Protein AF-A0A2C1ZDL8-F1 (afdb_monomer_lite)

Secondary structure (DSSP, 8-state):
------SEESS-S--TTEEEEEEETTEEEEEEEETTEEEEEEEESSHHHHHHHHHHHHHHT-

Structure (mmCIF, N/CA/C/O backbone):
data_AF-A0A2C1ZDL8-F1
#
_entry.id   AF-A0A2C1ZDL8-F1
#
loop_
_atom_site.group_PDB
_atom_site.id
_atom_site.type_symbol
_atom_site.label_atom_id
_atom_site.label_alt_id
_atom_site.label_comp_id
_atom_site.label_asym_id
_atom_site.label_entity_id
_atom_site.label_seq_id
_atom_site.pdbx_PDB_ins_code
_atom_site.Cartn_x
_atom_site.Cartn_y
_atom_site.Cartn_z
_atom_site.occupancy
_atom_site.B_iso_or_equiv
_atom_site.auth_seq_id
_atom_site.auth_comp_id
_atom_site.auth_asym_id
_atom_site.auth_atom_id
_atom_site.pdbx_PDB_model_num
ATOM 1 N N . MET A 1 1 ? 22.007 11.189 -16.849 1.00 37.06 1 MET A N 1
ATOM 2 C CA . MET A 1 1 ? 20.630 11.623 -16.532 1.00 37.06 1 MET A CA 1
ATOM 3 C C . MET A 1 1 ? 19.951 10.483 -15.794 1.00 37.06 1 MET A C 1
ATOM 5 O O . MET A 1 1 ? 19.707 9.460 -16.416 1.00 37.06 1 MET A O 1
ATOM 9 N N . LYS A 1 2 ? 19.749 10.596 -14.477 1.00 37.03 2 LYS A N 1
ATOM 10 C CA . LYS A 1 2 ? 18.938 9.640 -13.711 1.00 37.03 2 LYS A CA 1
ATOM 11 C C . LYS A 1 2 ? 17.550 10.256 -13.558 1.00 37.03 2 LYS A C 1
ATOM 13 O O . LYS A 1 2 ? 17.446 11.373 -13.064 1.00 37.03 2 LYS A O 1
ATOM 18 N N . TYR A 1 3 ? 16.542 9.563 -14.078 1.00 43.75 3 TYR A N 1
ATOM 19 C CA . TYR A 1 3 ? 15.129 9.884 -13.897 1.00 43.75 3 TYR A CA 1
ATOM 20 C C . TYR A 1 3 ? 14.835 9.919 -12.394 1.00 43.75 3 TYR A C 1
ATOM 22 O O . TYR A 1 3 ? 15.097 8.937 -11.703 1.00 43.75 3 TYR A O 1
ATOM 30 N N . THR A 1 4 ? 14.330 11.039 -11.888 1.00 47.91 4 THR A N 1
ATOM 31 C CA . THR A 1 4 ? 13.686 11.094 -10.575 1.00 47.91 4 THR A CA 1
ATOM 32 C C . THR A 1 4 ? 12.346 10.384 -10.722 1.00 47.91 4 THR A C 1
ATOM 34 O O . THR A 1 4 ? 11.379 10.990 -11.176 1.00 47.91 4 THR A O 1
ATOM 37 N N . GLY A 1 5 ? 12.315 9.075 -10.465 1.00 61.44 5 GLY A N 1
ATOM 38 C CA . GLY A 1 5 ? 11.048 8.406 -10.186 1.00 61.44 5 GLY A CA 1
ATOM 39 C C . GLY A 1 5 ? 10.451 9.024 -8.925 1.00 61.44 5 GLY A C 1
ATOM 40 O O . GLY A 1 5 ? 11.197 9.395 -8.016 1.00 61.44 5 GLY A O 1
ATOM 41 N N . ASP A 1 6 ? 9.134 9.193 -8.891 1.00 77.56 6 ASP A N 1
ATOM 42 C CA . ASP A 1 6 ? 8.457 9.623 -7.672 1.00 77.56 6 ASP A CA 1
ATOM 43 C C . ASP A 1 6 ? 8.740 8.593 -6.567 1.00 77.56 6 ASP A C 1
ATOM 45 O O . ASP A 1 6 ? 8.582 7.393 -6.784 1.00 77.56 6 ASP A O 1
ATOM 49 N N . LEU A 1 7 ? 9.173 9.050 -5.384 1.00 87.56 7 LEU A N 1
ATOM 50 C CA . LEU A 1 7 ? 9.485 8.177 -4.237 1.00 87.56 7 LEU A CA 1
ATOM 51 C C . LEU A 1 7 ? 8.256 7.406 -3.733 1.00 87.56 7 LEU A C 1
ATOM 53 O O . LEU A 1 7 ? 8.387 6.446 -2.971 1.00 87.56 7 LEU A O 1
ATOM 57 N N . TYR A 1 8 ? 7.062 7.834 -4.143 1.00 91.06 8 TYR A N 1
ATOM 58 C CA . TYR A 1 8 ? 5.808 7.230 -3.748 1.00 91.06 8 TYR A CA 1
ATOM 59 C C . TYR A 1 8 ? 4.746 7.279 -4.858 1.00 91.06 8 TYR A C 1
ATOM 61 O O . TYR A 1 8 ? 4.799 8.112 -5.760 1.00 91.06 8 TYR A O 1
ATOM 69 N N . SER A 1 9 ? 3.745 6.402 -4.763 1.00 92.50 9 SER A N 1
ATOM 70 C CA . SER A 1 9 ? 2.584 6.320 -5.657 1.00 92.50 9 SER A CA 1
ATOM 71 C C . SER A 1 9 ? 1.295 6.183 -4.849 1.00 92.50 9 SER A C 1
ATOM 73 O O . SER A 1 9 ? 1.175 5.298 -4.008 1.00 92.50 9 SER A O 1
ATOM 75 N N . LEU A 1 10 ? 0.302 7.028 -5.135 1.00 92.06 10 LEU A N 1
ATOM 76 C CA . LEU A 1 10 ? -1.044 6.936 -4.544 1.00 92.06 10 LEU A CA 1
ATOM 77 C C . LEU A 1 10 ? -2.023 6.111 -5.393 1.00 92.06 10 LEU A C 1
ATOM 79 O O . LEU A 1 10 ? -3.155 5.876 -4.982 1.00 92.06 10 LEU A O 1
ATOM 83 N N . ASN A 1 11 ? -1.596 5.698 -6.588 1.00 88.25 11 ASN A N 1
ATOM 84 C CA . ASN A 1 11 ? -2.415 4.953 -7.544 1.00 88.25 11 ASN A CA 1
ATOM 85 C C . ASN A 1 11 ? -2.025 3.465 -7.595 1.00 88.25 11 ASN A C 1
ATOM 87 O O . ASN A 1 11 ? -2.382 2.767 -8.544 1.00 88.25 11 ASN A O 1
ATOM 91 N N . GLY A 1 12 ? -1.243 2.987 -6.621 1.00 88.75 12 GLY A N 1
ATOM 92 C CA . GLY A 1 12 ? -0.683 1.641 -6.620 1.00 88.75 12 GLY A CA 1
ATOM 93 C C . GLY A 1 12 ? 0.231 1.372 -7.820 1.00 88.75 12 GLY A C 1
ATOM 94 O O . GLY A 1 12 ? 1.027 2.223 -8.231 1.00 88.75 12 GLY A O 1
ATOM 95 N N . GLY A 1 13 ? 0.105 0.167 -8.379 1.00 91.81 13 GLY A N 1
ATOM 96 C CA . GLY A 1 13 ? 0.897 -0.315 -9.512 1.00 91.81 13 GLY A CA 1
ATOM 97 C C . GLY A 1 13 ? 2.252 -0.896 -9.110 1.00 91.81 13 GLY A 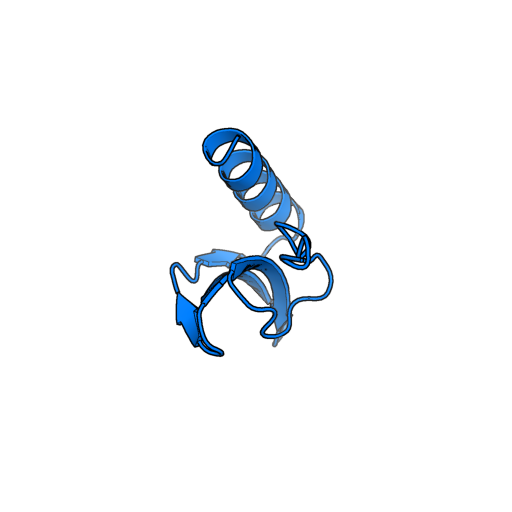C 1
ATOM 98 O O . GLY A 1 13 ? 2.481 -1.245 -7.955 1.00 91.81 13 GLY A O 1
ATOM 99 N N . LEU A 1 14 ? 3.153 -1.025 -10.082 1.00 92.25 14 LEU A N 1
ATOM 100 C CA . LEU A 1 14 ? 4.517 -1.517 -9.858 1.00 92.25 14 LEU A CA 1
ATOM 101 C C . LEU A 1 14 ? 5.582 -0.515 -10.354 1.00 92.25 14 LEU A C 1
ATOM 103 O O . LEU A 1 14 ? 6.439 -0.888 -11.162 1.00 92.25 14 LEU A O 1
ATOM 107 N N . PRO A 1 15 ? 5.524 0.772 -9.944 1.00 91.50 15 PRO A N 1
ATOM 108 C CA . PRO A 1 15 ? 6.598 1.723 -10.229 1.00 91.50 15 PRO A CA 1
ATOM 109 C C . PRO A 1 15 ? 7.912 1.234 -9.612 1.00 91.50 15 PRO A C 1
ATOM 111 O O . PRO A 1 15 ? 7.912 0.604 -8.559 1.00 91.50 15 PRO A O 1
ATOM 114 N N . ASN A 1 16 ? 9.046 1.476 -10.265 1.00 89.69 16 ASN A N 1
ATOM 115 C CA . ASN A 1 16 ? 10.319 1.029 -9.708 1.00 89.69 16 ASN A CA 1
ATOM 116 C C . ASN A 1 16 ? 10.766 1.949 -8.565 1.00 89.69 16 ASN A C 1
ATOM 118 O O . ASN A 1 16 ? 10.781 3.162 -8.747 1.00 89.69 16 ASN A O 1
ATOM 122 N N . GLU A 1 17 ? 11.196 1.349 -7.456 1.00 90.44 17 GLU A N 1
ATOM 123 C CA . GLU A 1 17 ? 11.791 2.018 -6.291 1.00 90.44 17 GLU A CA 1
ATOM 124 C C . GLU A 1 17 ? 10.860 3.037 -5.605 1.00 90.44 17 GLU A C 1
ATOM 126 O O . GLU A 1 17 ? 11.307 4.100 -5.175 1.00 90.44 17 GLU A O 1
ATOM 131 N N . ALA A 1 18 ? 9.569 2.711 -5.472 1.00 92.81 18 ALA A N 1
ATOM 132 C CA . ALA A 1 18 ? 8.577 3.620 -4.890 1.00 92.81 18 ALA A CA 1
ATOM 133 C C . ALA A 1 18 ? 7.655 2.950 -3.863 1.00 92.81 18 ALA A C 1
ATOM 135 O O . ALA A 1 18 ? 7.185 1.824 -4.056 1.00 92.81 18 ALA A O 1
ATOM 136 N N . LEU A 1 19 ? 7.339 3.685 -2.794 1.00 95.12 19 LEU A N 1
ATOM 137 C CA . LEU A 1 19 ? 6.334 3.301 -1.805 1.00 95.12 19 LEU A CA 1
ATOM 138 C C . LEU A 1 19 ? 4.928 3.533 -2.369 1.00 95.12 19 LEU A C 1
ATOM 140 O O . LEU A 1 19 ? 4.578 4.633 -2.784 1.00 95.12 19 LEU A O 1
ATOM 144 N N . CYS A 1 20 ? 4.090 2.513 -2.383 1.00 95.56 20 CYS A N 1
ATOM 145 C CA . CYS A 1 20 ? 2.791 2.544 -3.036 1.00 95.56 20 CYS A CA 1
ATOM 146 C C . CYS A 1 20 ? 1.664 2.388 -2.019 1.00 95.56 20 CYS A C 1
ATOM 148 O O . CYS A 1 20 ? 1.695 1.474 -1.200 1.00 95.56 20 CYS A O 1
ATOM 150 N N . LEU A 1 21 ? 0.645 3.236 -2.135 1.00 96.62 21 LEU A N 1
ATOM 151 C CA . LEU A 1 21 ? -0.677 3.041 -1.554 1.00 96.62 21 LEU A CA 1
ATOM 152 C C . LEU A 1 21 ? -1.611 2.546 -2.662 1.00 96.62 21 LEU A C 1
ATOM 154 O O . LEU A 1 21 ? -1.687 3.151 -3.733 1.00 96.62 21 LEU A O 1
ATOM 158 N N . ASN A 1 22 ? -2.314 1.446 -2.418 1.00 96.81 22 ASN A N 1
ATOM 159 C CA . ASN A 1 22 ? -3.218 0.822 -3.378 1.00 96.81 22 ASN A CA 1
ATOM 160 C C . ASN A 1 22 ? -4.519 0.385 -2.698 1.00 96.81 22 ASN A C 1
ATOM 162 O O . ASN A 1 22 ? -4.523 0.050 -1.516 1.00 96.81 22 ASN A O 1
ATOM 166 N N . SER A 1 23 ? -5.613 0.329 -3.456 1.00 95.25 23 SER A N 1
ATOM 167 C CA . SER A 1 23 ? -6.855 -0.311 -3.019 1.00 95.25 23 SER A CA 1
ATOM 168 C C . SER A 1 23 ? -7.099 -1.5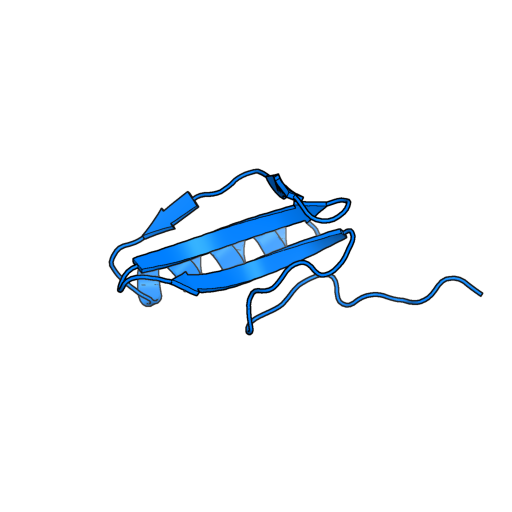44 -3.880 1.00 95.25 23 SER A C 1
ATOM 170 O O . SER A 1 23 ? -7.210 -1.444 -5.101 1.00 95.25 23 SER A O 1
ATOM 172 N N . GLU A 1 24 ? -7.158 -2.719 -3.257 1.00 93.50 24 GLU A N 1
ATOM 173 C CA . GLU A 1 24 ? -7.351 -3.991 -3.952 1.00 93.50 24 GLU A CA 1
ATOM 174 C C . GLU A 1 24 ? -8.270 -4.905 -3.134 1.00 93.50 24 GLU A C 1
ATOM 176 O O . GLU A 1 24 ? -8.074 -5.115 -1.938 1.00 93.50 24 GLU A O 1
ATOM 181 N N . ASN A 1 25 ? -9.302 -5.455 -3.783 1.00 92.62 25 ASN A N 1
ATOM 182 C CA . ASN A 1 25 ? -10.258 -6.397 -3.184 1.00 92.62 25 ASN A CA 1
ATOM 183 C C . ASN A 1 25 ? -10.925 -5.901 -1.884 1.00 92.62 25 ASN A C 1
ATOM 185 O O . ASN A 1 25 ? -11.165 -6.681 -0.964 1.00 92.62 25 ASN A O 1
ATOM 189 N N . GLY A 1 26 ? -11.223 -4.601 -1.805 1.00 93.81 26 GLY A N 1
ATOM 190 C CA . GLY A 1 26 ? -11.864 -3.993 -0.633 1.00 93.81 26 GLY A CA 1
ATOM 191 C C . GLY A 1 26 ? -10.936 -3.798 0.568 1.00 93.81 26 GLY A C 1
ATOM 192 O O . GLY A 1 26 ? -11.420 -3.442 1.637 1.00 93.81 26 GLY A O 1
ATOM 193 N N . LYS A 1 27 ? -9.627 -4.010 0.399 1.00 96.25 27 LYS A N 1
ATOM 194 C CA . LYS A 1 27 ? -8.592 -3.675 1.378 1.00 96.25 27 LYS A CA 1
ATOM 195 C C . LYS A 1 27 ? -7.679 -2.587 0.829 1.00 96.25 27 LYS A C 1
ATOM 197 O O . LYS A 1 27 ? -7.576 -2.388 -0.384 1.00 96.25 27 LYS A O 1
ATOM 202 N N . TRP A 1 28 ? -7.001 -1.910 1.738 1.00 97.62 28 TRP A N 1
ATOM 203 C CA . TRP A 1 28 ? -5.917 -0.997 1.419 1.00 97.62 28 TRP A CA 1
ATOM 204 C C . TRP A 1 28 ? -4.586 -1.700 1.598 1.00 97.62 28 TRP A C 1
ATOM 206 O O . TRP A 1 28 ? -4.400 -2.458 2.544 1.00 97.62 28 TRP A O 1
ATOM 216 N N . GLU A 1 29 ? -3.669 -1.455 0.680 1.00 97.81 29 GLU A N 1
ATOM 217 C CA . GLU A 1 29 ? -2.339 -2.036 0.680 1.00 97.81 29 GLU A CA 1
ATOM 218 C C . GLU A 1 29 ? -1.305 -0.920 0.682 1.00 97.81 29 GLU A C 1
ATOM 220 O O . GLU A 1 29 ? -1.386 0.002 -0.132 1.00 97.81 29 GLU A O 1
ATOM 225 N N . VAL A 1 30 ? -0.321 -1.037 1.567 1.00 97.44 30 VAL A N 1
ATOM 226 C CA . VAL A 1 30 ? 0.906 -0.245 1.514 1.00 97.44 30 VAL A CA 1
ATOM 227 C C . VAL A 1 30 ? 2.051 -1.204 1.248 1.00 97.44 30 VAL A C 1
ATOM 229 O O . VAL A 1 30 ? 2.174 -2.214 1.930 1.00 97.44 30 VAL A O 1
ATOM 232 N N . TYR A 1 31 ? 2.849 -0.940 0.220 1.00 97.31 31 TYR A N 1
ATOM 233 C CA . TYR A 1 31 ? 3.985 -1.788 -0.138 1.00 97.31 31 TYR A CA 1
ATOM 234 C C . TYR A 1 31 ? 5.073 -0.975 -0.813 1.00 97.31 31 TYR A C 1
ATOM 236 O O . TYR A 1 31 ? 4.797 0.012 -1.493 1.00 97.31 31 TYR A O 1
ATOM 244 N N . TYR A 1 32 ? 6.310 -1.432 -0.701 1.00 95.75 32 TYR A N 1
ATOM 245 C CA . TYR A 1 32 ? 7.386 -0.937 -1.539 1.00 95.75 32 TYR A CA 1
ATOM 246 C C . TYR A 1 32 ? 7.406 -1.716 -2.856 1.00 95.75 32 TYR A C 1
ATOM 248 O O . TYR A 1 32 ? 7.280 -2.93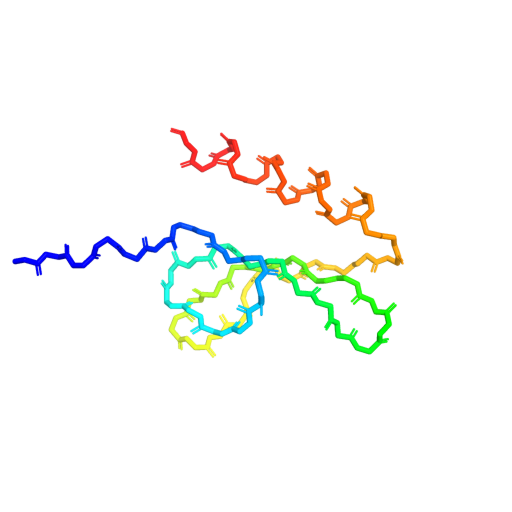9 -2.880 1.00 95.75 32 TYR A O 1
ATOM 256 N N . SER A 1 33 ? 7.502 -1.012 -3.979 1.00 94.38 33 SER A N 1
ATOM 257 C CA . SER A 1 33 ? 7.592 -1.629 -5.298 1.00 94.38 33 SER A CA 1
ATOM 258 C C . SER A 1 33 ? 9.036 -1.593 -5.777 1.00 94.38 33 SER A C 1
ATOM 260 O O . SER A 1 33 ? 9.566 -0.541 -6.133 1.00 94.38 33 SER A O 1
ATOM 262 N N . GLU A 1 34 ? 9.678 -2.757 -5.818 1.00 91.94 34 GLU A N 1
ATOM 263 C CA . GLU A 1 34 ? 11.050 -2.903 -6.298 1.00 91.94 34 GLU A CA 1
ATOM 264 C C . GLU A 1 34 ? 11.091 -3.929 -7.429 1.00 91.94 34 GLU A C 1
ATOM 266 O O . GLU A 1 34 ? 10.648 -5.068 -7.270 1.00 91.94 34 GLU A O 1
ATOM 271 N N . ARG A 1 35 ? 11.635 -3.538 -8.591 1.00 90.69 35 ARG A N 1
ATOM 272 C CA . ARG A 1 35 ? 11.863 -4.439 -9.739 1.00 90.69 35 ARG A CA 1
ATOM 273 C C . ARG A 1 35 ? 10.610 -5.221 -10.165 1.00 90.69 35 ARG A C 1
ATOM 275 O O . ARG A 1 35 ? 10.700 -6.375 -10.579 1.00 90.69 35 ARG A O 1
ATOM 282 N N . GLY A 1 36 ? 9.441 -4.582 -10.081 1.00 90.12 36 GLY A N 1
ATOM 283 C CA . GLY A 1 36 ? 8.161 -5.186 -10.456 1.00 90.12 36 GLY A CA 1
ATOM 284 C C . GLY A 1 36 ? 7.561 -6.118 -9.399 1.00 90.12 36 GLY A C 1
ATOM 285 O O . GLY A 1 36 ? 6.672 -6.903 -9.723 1.00 90.12 36 GLY A O 1
ATOM 286 N N . VAL A 1 37 ? 8.037 -6.062 -8.155 1.00 93.25 37 VAL A N 1
ATOM 287 C CA . VAL A 1 37 ? 7.575 -6.909 -7.051 1.00 93.25 37 VAL A CA 1
ATOM 288 C C . VAL A 1 37 ? 7.131 -6.035 -5.881 1.00 93.25 37 VAL A C 1
ATOM 290 O O . VAL A 1 37 ? 7.795 -5.054 -5.555 1.00 93.25 37 VAL A O 1
ATOM 293 N N . LYS A 1 38 ? 6.019 -6.409 -5.234 1.00 95.50 38 LYS A N 1
ATOM 294 C CA . LYS A 1 38 ? 5.604 -5.828 -3.950 1.00 95.50 38 LYS A CA 1
ATOM 295 C C . LYS A 1 38 ? 6.455 -6.438 -2.828 1.00 95.50 38 LYS A C 1
ATOM 297 O O . LYS A 1 38 ? 6.394 -7.648 -2.607 1.00 95.50 38 LYS A O 1
ATOM 302 N N . SER A 1 39 ? 7.219 -5.625 -2.115 1.00 94.50 39 SER A N 1
ATOM 303 C CA . SER A 1 39 ? 7.888 -5.965 -0.857 1.00 94.50 39 SER A CA 1
ATOM 304 C C . SER A 1 39 ? 7.275 -5.158 0.292 1.00 94.50 39 SER A C 1
ATOM 306 O O . SER A 1 39 ? 6.555 -4.191 0.055 1.00 94.50 39 SER A O 1
ATOM 308 N N . GLN A 1 40 ? 7.504 -5.590 1.540 1.00 94.06 40 GLN A N 1
ATOM 309 C CA . GLN A 1 40 ? 6.977 -4.914 2.744 1.00 94.06 40 GLN A CA 1
ATOM 310 C C . GLN A 1 40 ? 5.462 -4.636 2.656 1.00 94.06 40 GLN A C 1
ATOM 312 O O . GLN A 1 40 ? 4.993 -3.550 2.975 1.00 94.06 40 GLN A O 1
ATOM 317 N N . LEU A 1 41 ? 4.708 -5.608 2.131 1.00 96.62 41 LEU A N 1
ATOM 318 C CA . LEU A 1 41 ? 3.275 -5.469 1.901 1.00 96.62 41 LEU A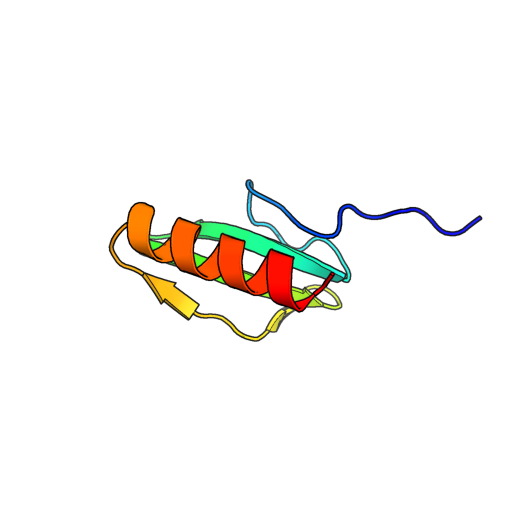 CA 1
ATOM 319 C C . LEU A 1 41 ? 2.508 -5.570 3.219 1.00 96.62 41 LEU A C 1
ATOM 321 O O . LEU A 1 41 ? 2.391 -6.657 3.782 1.00 96.62 41 LEU A O 1
ATOM 325 N N . GLU A 1 42 ? 1.893 -4.465 3.608 1.00 97.69 42 GLU A N 1
ATOM 326 C CA . GLU A 1 42 ? 0.945 -4.370 4.710 1.00 9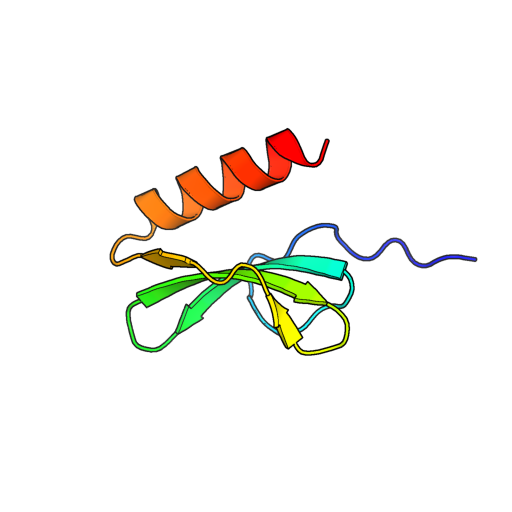7.69 42 GLU A CA 1
ATOM 327 C C . GLU A 1 42 ? -0.471 -4.136 4.184 1.00 97.69 42 GLU A C 1
ATOM 329 O O . GLU A 1 42 ? -0.675 -3.468 3.164 1.00 97.69 42 GLU A O 1
ATOM 334 N N . LYS A 1 43 ? -1.465 -4.714 4.867 1.00 97.75 43 LYS A N 1
ATOM 335 C CA . LYS A 1 43 ? -2.878 -4.631 4.472 1.00 97.75 43 LYS A CA 1
ATOM 336 C C . LYS A 1 43 ? -3.737 -4.079 5.596 1.00 97.75 43 LYS A C 1
ATOM 338 O O . LYS A 1 43 ? -3.640 -4.530 6.732 1.00 97.75 43 LYS A O 1
ATOM 343 N N . PHE A 1 44 ? -4.651 -3.191 5.236 1.00 97.50 44 PHE A N 1
ATOM 344 C CA . PHE A 1 44 ? -5.533 -2.485 6.155 1.00 97.50 44 PHE A CA 1
ATOM 345 C C . PHE A 1 44 ? -6.982 -2.590 5.685 1.00 97.50 44 PHE A C 1
ATOM 347 O O . PHE A 1 44 ? -7.256 -2.703 4.485 1.00 97.50 44 PHE A O 1
ATOM 354 N N . ASP A 1 45 ? -7.913 -2.547 6.634 1.00 97.50 45 ASP A N 1
ATOM 355 C CA . ASP A 1 45 ? -9.346 -2.537 6.334 1.00 97.50 45 ASP A CA 1
ATOM 356 C C . ASP A 1 45 ? -9.883 -1.100 6.203 1.00 97.50 45 ASP A C 1
ATOM 358 O O . ASP A 1 45 ? -10.845 -0.878 5.467 1.00 97.50 45 ASP A O 1
ATOM 362 N N . SER A 1 46 ? -9.239 -0.107 6.834 1.00 97.06 46 SER A N 1
ATOM 363 C CA . SER A 1 46 ? -9.579 1.315 6.693 1.00 97.06 46 SER A CA 1
ATOM 364 C C . SER A 1 46 ? -8.540 2.101 5.880 1.00 97.06 46 SER A C 1
ATOM 366 O O . SER A 1 46 ? -7.334 1.838 5.909 1.00 97.06 46 SER A O 1
ATOM 368 N N . VAL A 1 47 ? -9.031 3.107 5.146 1.00 96.25 47 VAL A N 1
ATOM 369 C CA . VAL A 1 47 ? -8.184 4.045 4.393 1.00 96.25 47 VAL A CA 1
ATOM 370 C C . VAL A 1 47 ? -7.376 4.937 5.334 1.00 96.25 47 VAL A C 1
ATOM 372 O O . VAL A 1 47 ? -6.237 5.279 5.039 1.00 96.25 47 VAL A O 1
ATOM 375 N N . GLU A 1 48 ? -7.941 5.300 6.483 1.00 97.88 48 GLU A N 1
ATOM 376 C CA . GLU A 1 48 ? -7.297 6.136 7.492 1.00 97.88 48 GLU A CA 1
ATOM 377 C C . GLU A 1 48 ? -6.060 5.448 8.081 1.00 97.88 48 GLU A C 1
ATOM 379 O O . GLU A 1 48 ? -5.016 6.083 8.240 1.00 97.88 48 GLU A O 1
ATOM 384 N N . GLU A 1 49 ? -6.160 4.148 8.365 1.00 97.94 49 GLU A N 1
ATOM 385 C CA . GLU A 1 49 ? -5.055 3.328 8.871 1.00 97.94 49 GLU A CA 1
ATOM 386 C C . GLU A 1 49 ? -3.933 3.213 7.838 1.00 97.94 49 GLU A C 1
ATOM 388 O O . GLU A 1 49 ? -2.774 3.492 8.156 1.00 97.94 49 GLU A O 1
ATOM 393 N N . ALA A 1 50 ? -4.288 2.897 6.589 1.00 97.69 50 ALA A N 1
ATOM 394 C CA . ALA A 1 50 ? -3.333 2.795 5.493 1.00 97.69 50 ALA A CA 1
ATOM 395 C C . ALA A 1 50 ? -2.628 4.129 5.214 1.00 97.69 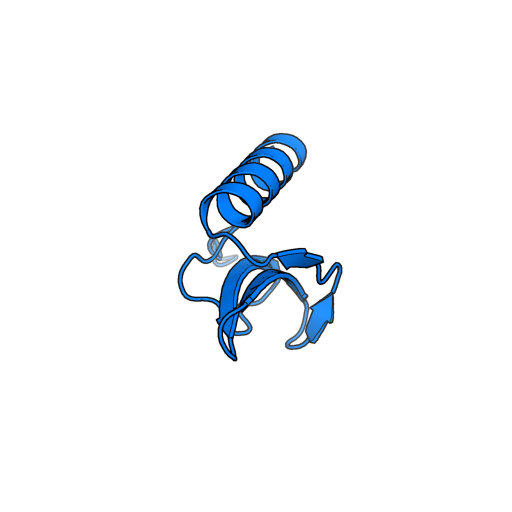50 ALA A C 1
ATOM 397 O O . ALA A 1 50 ? -1.406 4.167 5.103 1.00 97.69 50 ALA A O 1
ATOM 398 N N . CYS A 1 51 ? -3.372 5.238 5.160 1.00 96.81 51 CYS A N 1
ATOM 399 C CA . CYS A 1 51 ? -2.812 6.573 4.950 1.00 96.81 51 CYS A CA 1
ATOM 400 C C . CYS A 1 51 ? -1.883 6.994 6.090 1.00 96.81 51 CYS A C 1
ATOM 402 O O . CYS A 1 51 ? -0.839 7.596 5.840 1.00 96.81 51 CYS A O 1
ATOM 404 N N . LYS A 1 52 ? -2.238 6.682 7.343 1.00 97.88 52 LYS A N 1
ATOM 405 C CA . LYS A 1 52 ? -1.386 6.982 8.497 1.00 97.88 52 LYS A CA 1
ATOM 406 C C . LYS A 1 52 ? -0.081 6.193 8.438 1.00 97.88 52 LYS A C 1
ATOM 408 O O . LYS A 1 52 ? 0.974 6.782 8.653 1.00 97.88 52 LYS A O 1
ATOM 413 N N . TYR A 1 53 ? -0.159 4.896 8.146 1.00 97.50 53 TYR A N 1
ATOM 414 C CA . TYR A 1 53 ? 1.017 4.044 7.988 1.00 97.50 53 TYR A CA 1
ATOM 415 C C . TYR A 1 53 ? 1.908 4.543 6.843 1.00 97.50 53 TYR A C 1
ATOM 417 O O . TYR A 1 53 ? 3.076 4.848 7.055 1.00 97.50 53 TYR A O 1
ATOM 425 N N . PHE A 1 54 ? 1.323 4.765 5.665 1.00 96.19 54 PHE A N 1
ATOM 426 C CA . PHE A 1 54 ? 2.013 5.290 4.487 1.00 96.19 54 PHE A CA 1
ATOM 427 C C . PHE A 1 54 ? 2.720 6.628 4.745 1.00 96.19 54 PHE A C 1
ATOM 429 O O . PHE A 1 54 ? 3.853 6.827 4.318 1.00 96.19 54 PHE A O 1
ATOM 436 N N . TYR A 1 55 ? 2.075 7.549 5.465 1.00 95.38 55 TYR A N 1
ATOM 437 C CA . TYR A 1 55 ? 2.674 8.838 5.811 1.00 95.38 55 TYR A CA 1
ATOM 438 C C . TYR A 1 55 ? 3.890 8.697 6.737 1.00 95.38 55 TYR A C 1
ATOM 440 O O . TYR A 1 55 ? 4.876 9.406 6.548 1.00 95.38 55 TYR A O 1
ATOM 448 N N . ILE A 1 56 ? 3.832 7.786 7.715 1.00 96.12 56 ILE A N 1
ATOM 449 C CA . ILE A 1 56 ? 4.963 7.498 8.609 1.00 96.12 56 ILE A CA 1
ATOM 450 C C . ILE A 1 56 ? 6.137 6.930 7.806 1.00 96.12 56 ILE A C 1
ATOM 452 O O . ILE A 1 56 ? 7.241 7.446 7.930 1.00 96.12 56 ILE A O 1
ATOM 456 N N . GLU A 1 57 ? 5.890 5.957 6.927 1.00 94.62 57 GLU A N 1
ATOM 457 C CA . GLU A 1 57 ? 6.930 5.366 6.072 1.00 94.62 57 GLU A CA 1
ATOM 458 C C . GLU A 1 57 ? 7.613 6.422 5.185 1.00 94.62 57 GLU A C 1
ATOM 460 O O . GLU A 1 57 ? 8.838 6.473 5.117 1.00 94.62 57 GLU A O 1
ATOM 465 N N . ILE A 1 58 ? 6.853 7.343 4.572 1.00 91.62 58 ILE A N 1
ATOM 466 C CA . ILE A 1 58 ? 7.441 8.458 3.803 1.00 91.62 58 ILE A CA 1
ATOM 467 C C . ILE A 1 58 ? 8.355 9.324 4.675 1.00 91.62 58 ILE A C 1
ATOM 469 O O . ILE A 1 58 ? 9.412 9.748 4.211 1.00 91.62 58 ILE A O 1
ATOM 473 N N . LEU A 1 59 ? 7.950 9.622 5.913 1.00 92.00 59 LEU A N 1
ATOM 474 C CA . LEU A 1 59 ? 8.752 10.438 6.825 1.00 92.00 59 LEU A CA 1
ATOM 475 C C . LEU A 1 59 ? 10.027 9.727 7.285 1.00 92.00 59 LEU A C 1
ATOM 477 O O . LEU A 1 59 ? 11.030 10.400 7.487 1.00 92.00 59 LEU A O 1
ATOM 481 N N . GLU A 1 60 ? 10.001 8.405 7.454 1.00 90.12 60 GLU A N 1
ATOM 482 C CA . GLU A 1 60 ? 11.182 7.616 7.830 1.00 90.12 60 GLU A CA 1
ATOM 483 C C . GLU A 1 60 ? 12.164 7.415 6.662 1.00 90.12 60 GLU A C 1
ATOM 485 O O . GLU A 1 60 ? 13.345 7.149 6.886 1.00 90.12 60 GLU A O 1
ATOM 490 N N . MET A 1 61 ? 11.700 7.572 5.418 1.00 78.94 61 MET A N 1
ATOM 491 C CA . MET A 1 61 ? 12.531 7.531 4.208 1.00 78.94 61 MET A CA 1
ATOM 492 C C . MET A 1 61 ? 13.244 8.861 3.884 1.00 78.94 61 MET A C 1
ATOM 494 O O . MET A 1 61 ? 14.132 8.861 3.025 1.00 78.94 61 MET A O 1
ATOM 498 N N . LEU A 1 62 ? 12.847 9.978 4.511 1.00 62.03 62 LEU A N 1
ATOM 499 C CA . LEU A 1 62 ? 13.416 11.327 4.323 1.00 62.03 62 LEU A CA 1
ATOM 500 C C . LEU A 1 62 ? 14.554 11.626 5.310 1.00 62.03 62 LEU A C 1
ATOM 502 O O . LEU A 1 62 ? 15.530 12.276 4.866 1.00 62.03 62 LEU A O 1
#

Foldseek 3Di:
DDDPDPQEEADAFQGANHWYWHQDPQWIWTFGHHPRDTHPIDIGNDPVVSVVVSVVVVVVVD

Radius of gyration: 11.38 Å; chains: 1; bounding box: 32×18×25 Å

Sequence (62 aa):
MKYTGDLYSLNGGLPNEALCLNSENGKWEVYYSERGVKSQLEKFDSVEEACKYFYIEILEML

pLDDT: mean 89.39, std 14.41, range [37.03, 97.94]